Protein AF-A0A1X0QGP3-F1 (afdb_monomer_lite)

Secondary structure (DSSP, 8-state):
-------S-HHHHHHHHHHHHB-HHHHHHHHHHHHH-HHHHHHHHHHHHHHHHHH---B-HHHIIIIIGGG-----------------------

Structure (mmCIF, N/CA/C/O backbone):
data_AF-A0A1X0QGP3-F1
#
_entry.id   AF-A0A1X0QGP3-F1
#
loop_
_atom_site.group_PDB
_atom_site.id
_atom_site.type_symbol
_atom_site.label_atom_id
_atom_site.label_alt_id
_atom_site.label_comp_id
_atom_site.label_asym_id
_atom_site.label_entity_id
_atom_site.label_seq_id
_atom_site.pdbx_PDB_ins_code
_atom_site.Cartn_x
_atom_site.Cartn_y
_atom_site.Cartn_z
_atom_site.occupancy
_atom_site.B_iso_or_equiv
_atom_site.auth_seq_id
_atom_site.auth_comp_id
_atom_site.auth_asym_id
_atom_site.auth_atom_id
_atom_site.pdbx_PDB_model_num
ATOM 1 N N . MET A 1 1 ? 27.965 16.931 28.825 1.00 46.88 1 MET A N 1
ATOM 2 C CA . MET A 1 1 ? 28.046 16.508 27.413 1.00 46.88 1 MET A CA 1
ATOM 3 C C . MET A 1 1 ? 27.370 15.161 27.281 1.00 46.88 1 MET A C 1
ATOM 5 O O . MET A 1 1 ? 27.924 14.189 27.765 1.00 46.88 1 MET A O 1
ATOM 9 N N . THR A 1 2 ? 26.213 15.120 26.632 1.00 37.03 2 THR A N 1
ATOM 10 C CA . THR A 1 2 ? 25.716 13.951 25.896 1.00 37.03 2 THR A CA 1
ATOM 11 C C . THR A 1 2 ? 24.803 14.517 24.824 1.00 37.03 2 THR A C 1
ATOM 13 O O . THR A 1 2 ? 23.694 14.964 25.092 1.00 37.03 2 THR A O 1
ATOM 16 N N . THR A 1 3 ? 25.353 14.620 23.622 1.00 40.09 3 THR A N 1
ATOM 17 C CA . THR A 1 3 ? 24.651 15.028 22.413 1.00 40.09 3 THR A CA 1
ATOM 18 C C . THR A 1 3 ? 23.540 14.012 22.163 1.00 40.09 3 THR A C 1
ATOM 20 O O . THR A 1 3 ? 23.825 12.863 21.827 1.00 40.09 3 THR A O 1
ATOM 23 N N . GLU A 1 4 ? 22.280 14.405 22.358 1.00 43.91 4 GLU A N 1
ATOM 24 C CA . GLU A 1 4 ? 21.151 13.650 21.822 1.00 43.91 4 GLU A CA 1
ATOM 25 C C . GLU A 1 4 ? 21.271 13.694 20.303 1.00 43.91 4 GLU A C 1
ATOM 27 O O . GLU A 1 4 ? 21.024 14.709 19.653 1.00 43.91 4 GLU A O 1
ATOM 32 N N . ASN A 1 5 ? 21.756 12.589 19.747 1.00 39.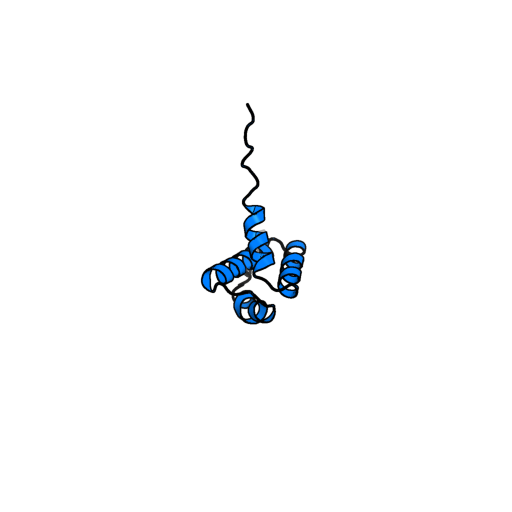03 5 ASN A N 1
ATOM 33 C CA . ASN A 1 5 ? 21.935 12.399 18.323 1.00 39.03 5 ASN A CA 1
ATOM 34 C C . ASN A 1 5 ? 20.543 12.194 17.701 1.00 39.03 5 ASN A C 1
ATOM 36 O O . ASN A 1 5 ? 20.095 11.075 17.455 1.00 39.03 5 ASN A O 1
ATOM 40 N N . SER A 1 6 ? 19.823 13.296 17.511 1.00 39.31 6 SER A N 1
ATOM 41 C CA . SER A 1 6 ? 18.480 13.389 16.938 1.00 39.31 6 SER A CA 1
ATOM 42 C C . SER A 1 6 ? 18.503 13.222 15.416 1.00 39.31 6 SER A C 1
ATOM 44 O O . SER A 1 6 ? 17.952 14.020 14.674 1.00 39.31 6 SER A O 1
ATOM 46 N N . ASN A 1 7 ? 19.125 12.149 14.931 1.00 43.78 7 ASN A N 1
ATOM 47 C CA . ASN A 1 7 ? 19.166 11.808 13.510 1.00 43.78 7 ASN A CA 1
ATOM 48 C C . ASN A 1 7 ? 18.792 10.333 13.315 1.00 43.78 7 ASN A C 1
ATOM 50 O O . ASN A 1 7 ? 19.636 9.533 12.926 1.00 43.78 7 ASN A O 1
ATOM 54 N N . ASN A 1 8 ? 17.542 9.939 13.614 1.00 43.00 8 ASN A N 1
ATOM 55 C CA . ASN A 1 8 ? 17.023 8.654 13.100 1.00 43.00 8 ASN A CA 1
ATOM 56 C C . ASN A 1 8 ? 15.494 8.423 13.110 1.00 43.00 8 ASN A C 1
ATOM 58 O O . ASN A 1 8 ? 15.047 7.310 12.847 1.00 43.00 8 ASN A O 1
ATOM 62 N N . THR A 1 9 ? 14.650 9.415 13.407 1.00 43.22 9 THR A N 1
ATOM 63 C CA . THR A 1 9 ? 13.241 9.148 13.778 1.00 43.22 9 THR A CA 1
ATOM 64 C C . THR A 1 9 ? 12.198 9.271 12.661 1.00 43.22 9 THR A C 1
ATOM 66 O O . THR A 1 9 ? 11.037 8.945 12.904 1.00 43.22 9 THR A O 1
ATOM 69 N N . SER A 1 10 ? 12.541 9.695 11.436 1.00 50.28 10 SER A N 1
ATOM 70 C CA . SER A 1 10 ? 11.518 9.821 10.374 1.00 50.28 10 SER A CA 1
ATOM 71 C C . SER A 1 10 ? 11.145 8.483 9.729 1.00 50.28 10 SER A C 1
ATOM 73 O O . SER A 1 10 ? 9.992 8.290 9.349 1.00 50.28 10 SER A O 1
ATOM 75 N N . LYS A 1 11 ? 12.082 7.527 9.676 1.00 54.19 11 LYS A N 1
ATOM 76 C CA . LYS A 1 11 ? 11.859 6.215 9.052 1.00 54.19 11 LYS A CA 1
ATOM 77 C C . LYS A 1 11 ? 10.829 5.367 9.808 1.00 54.19 11 LYS A C 1
ATOM 79 O O . LYS A 1 11 ? 10.073 4.640 9.180 1.00 54.19 11 LYS A O 1
ATOM 84 N N . SER A 1 12 ? 10.751 5.487 11.139 1.00 69.00 12 SER A N 1
ATOM 85 C CA . SER A 1 12 ? 9.891 4.605 11.942 1.00 69.00 12 SER A CA 1
ATOM 86 C C . SER A 1 12 ? 8.406 4.967 11.878 1.00 69.00 12 SER A C 1
ATOM 88 O O . SER A 1 12 ? 7.572 4.071 11.935 1.00 69.00 12 SER A O 1
ATOM 90 N N . LYS A 1 13 ? 8.054 6.253 11.743 1.00 83.50 13 LYS A N 1
ATOM 91 C CA . LYS A 1 13 ? 6.651 6.696 11.845 1.00 83.50 13 LYS A CA 1
ATOM 92 C C . LYS A 1 13 ? 5.809 6.285 10.643 1.00 83.50 13 LYS A C 1
ATOM 94 O O . LYS A 1 13 ? 4.679 5.841 10.804 1.00 83.50 13 LYS A O 1
ATOM 99 N N . GLU A 1 14 ? 6.341 6.433 9.434 1.00 85.62 14 GLU A N 1
ATOM 100 C CA . GLU A 1 14 ? 5.618 6.042 8.219 1.00 85.62 14 GLU A CA 1
ATOM 101 C C . GLU A 1 14 ? 5.418 4.529 8.144 1.00 85.62 14 GLU A C 1
ATOM 103 O O . GLU A 1 14 ? 4.345 4.064 7.764 1.00 85.62 14 GLU A O 1
ATOM 108 N N . ASP A 1 15 ? 6.439 3.766 8.529 1.00 83.56 15 ASP A N 1
ATOM 109 C CA . ASP A 1 15 ? 6.382 2.306 8.518 1.00 83.56 15 ASP A CA 1
ATOM 110 C C . ASP A 1 15 ? 5.439 1.780 9.612 1.00 83.56 15 ASP A C 1
ATOM 112 O O . ASP A 1 15 ? 4.721 0.804 9.393 1.00 83.56 15 ASP A O 1
ATOM 116 N N . GLU A 1 16 ? 5.356 2.472 10.751 1.00 88.06 16 GLU A N 1
ATOM 117 C CA . GLU A 1 16 ? 4.363 2.213 11.795 1.00 88.06 16 GLU A CA 1
ATOM 118 C C . G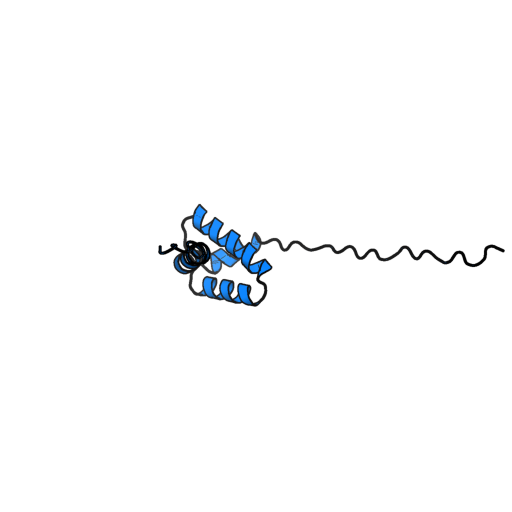LU A 1 16 ? 2.932 2.501 11.315 1.00 88.06 16 GLU A C 1
ATOM 120 O O . GLU A 1 16 ? 2.038 1.677 11.517 1.00 88.06 16 GLU A O 1
ATOM 125 N N . ILE A 1 17 ? 2.708 3.618 10.612 1.00 90.00 17 ILE A N 1
ATOM 126 C CA . ILE A 1 17 ? 1.403 3.928 10.006 1.00 90.00 17 ILE A CA 1
ATOM 127 C C . ILE A 1 17 ? 1.024 2.848 8.994 1.00 90.00 17 ILE A C 1
ATOM 129 O O . ILE A 1 17 ? -0.091 2.334 9.047 1.00 90.00 17 ILE A O 1
ATOM 133 N N . LEU A 1 18 ? 1.941 2.462 8.104 1.00 90.12 18 LEU A N 1
ATOM 134 C CA . LEU A 1 18 ? 1.685 1.394 7.139 1.00 90.12 18 LEU A CA 1
ATOM 135 C C . LEU A 1 18 ? 1.322 0.090 7.847 1.00 90.12 18 LEU A C 1
ATOM 137 O O . LEU A 1 18 ? 0.322 -0.523 7.495 1.00 90.12 18 LEU A O 1
ATOM 141 N N . ARG A 1 19 ? 2.069 -0.310 8.879 1.00 89.62 19 ARG A N 1
ATOM 142 C CA . ARG A 1 19 ? 1.796 -1.543 9.629 1.00 89.62 19 ARG A CA 1
ATOM 143 C C . ARG A 1 19 ? 0.434 -1.530 10.331 1.00 89.62 19 ARG A C 1
ATOM 145 O O . ARG A 1 19 ? -0.201 -2.575 10.417 1.00 89.62 19 ARG A O 1
ATOM 152 N N . ASN A 1 20 ? -0.011 -0.373 10.819 1.00 91.31 20 ASN A N 1
ATOM 153 C CA . ASN A 1 20 ? -1.259 -0.247 11.577 1.00 91.31 20 ASN A CA 1
ATOM 154 C C . ASN A 1 20 ? -2.496 -0.012 10.691 1.00 91.31 20 ASN A C 1
ATOM 156 O O . ASN A 1 20 ? -3.606 -0.362 11.083 1.00 91.31 20 ASN A O 1
ATOM 160 N N . TYR A 1 21 ? -2.317 0.578 9.506 1.00 94.06 21 TYR A N 1
ATOM 161 C CA . TYR A 1 21 ? -3.404 0.986 8.606 1.00 94.06 21 TYR A CA 1
ATOM 162 C C . TYR A 1 21 ? -3.405 0.240 7.268 1.00 94.06 21 TYR A C 1
ATOM 164 O O . TYR A 1 21 ? -4.090 0.653 6.334 1.00 94.06 21 TYR A O 1
ATOM 172 N N . THR A 1 22 ? -2.681 -0.870 7.158 1.00 93.50 22 THR A N 1
ATOM 173 C CA . THR A 1 22 ? -2.808 -1.807 6.036 1.00 93.50 22 THR A CA 1
ATOM 174 C C . THR A 1 22 ? -3.124 -3.199 6.567 1.00 93.50 22 THR A C 1
ATOM 176 O O . THR A 1 22 ? -2.682 -3.574 7.653 1.00 93.50 22 THR A O 1
ATOM 179 N N . ASP A 1 23 ? -3.919 -3.976 5.831 1.00 93.88 23 ASP A N 1
ATOM 180 C CA . ASP A 1 23 ? -4.086 -5.389 6.162 1.00 93.88 23 ASP A CA 1
ATOM 181 C C . ASP A 1 23 ? -2.795 -6.165 5.863 1.00 93.88 23 ASP A C 1
ATOM 183 O O . ASP A 1 23 ? -1.988 -5.785 5.011 1.00 93.88 23 ASP A O 1
ATOM 187 N N . LYS A 1 24 ? -2.609 -7.295 6.555 1.00 92.38 24 LYS A N 1
ATOM 188 C CA . LYS A 1 24 ? -1.386 -8.108 6.464 1.00 92.38 24 LYS A CA 1
ATOM 189 C C . LYS A 1 24 ? -0.986 -8.411 5.015 1.00 92.38 24 LYS A C 1
ATOM 191 O O . LYS A 1 24 ? 0.179 -8.273 4.657 1.00 92.38 24 LYS A O 1
ATOM 196 N N . LYS A 1 25 ? -1.962 -8.768 4.174 1.00 93.19 25 LYS A N 1
ATOM 197 C CA . LYS A 1 25 ? -1.731 -9.095 2.764 1.00 93.19 25 LYS A CA 1
ATOM 198 C C . LYS A 1 25 ? -1.211 -7.894 1.969 1.00 93.19 25 LYS A C 1
ATOM 200 O O . LYS A 1 25 ? -0.270 -8.039 1.194 1.00 93.19 25 LYS A O 1
ATOM 205 N N . THR A 1 26 ? -1.800 -6.712 2.145 1.00 92.56 26 THR A N 1
ATOM 206 C CA . THR A 1 26 ? -1.328 -5.493 1.469 1.00 92.56 26 THR A CA 1
ATOM 207 C C . THR A 1 26 ? 0.051 -5.092 1.953 1.00 92.56 26 THR A C 1
ATOM 209 O O . THR A 1 26 ? 0.906 -4.762 1.133 1.00 92.56 26 THR A O 1
ATOM 212 N N . TYR A 1 27 ? 0.292 -5.183 3.261 1.00 92.75 27 TYR A N 1
ATOM 213 C CA . TYR A 1 27 ? 1.598 -4.902 3.839 1.00 92.75 27 TYR A CA 1
ATOM 214 C C . TYR A 1 27 ? 2.694 -5.780 3.221 1.00 92.75 27 TYR A C 1
ATOM 216 O O . TYR A 1 27 ? 3.700 -5.260 2.747 1.00 92.75 27 TYR A O 1
ATOM 224 N N . GLU A 1 28 ? 2.472 -7.095 3.139 1.00 92.62 28 GLU A N 1
ATOM 225 C CA . GLU A 1 28 ? 3.413 -8.042 2.525 1.00 92.62 28 GLU A CA 1
ATOM 226 C C . GLU A 1 28 ? 3.688 -7.718 1.049 1.00 92.62 28 GLU A C 1
ATOM 228 O O . GLU A 1 28 ? 4.839 -7.735 0.613 1.00 92.62 28 GLU A O 1
ATOM 233 N N . VAL A 1 29 ? 2.656 -7.357 0.281 1.00 91.44 29 VAL A N 1
ATOM 234 C CA . VAL A 1 29 ? 2.805 -6.974 -1.134 1.00 91.44 29 VAL A CA 1
ATOM 235 C C . VAL A 1 29 ? 3.638 -5.701 -1.289 1.00 91.44 29 VAL A C 1
ATOM 237 O O . VAL A 1 29 ? 4.489 -5.628 -2.176 1.00 91.44 29 VAL A O 1
ATOM 240 N N . ILE A 1 30 ? 3.424 -4.704 -0.430 1.00 89.44 30 ILE A N 1
ATOM 241 C CA . ILE A 1 30 ? 4.206 -3.461 -0.438 1.00 89.44 30 ILE A CA 1
ATOM 242 C C . ILE A 1 30 ? 5.659 -3.748 -0.056 1.00 8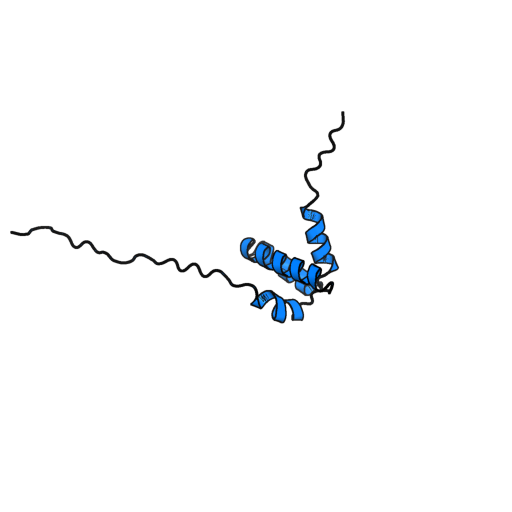9.44 30 ILE A C 1
ATOM 244 O O . ILE A 1 30 ? 6.564 -3.254 -0.720 1.00 89.44 30 ILE A O 1
ATOM 248 N N . GLN A 1 31 ? 5.900 -4.570 0.965 1.00 90.38 31 GLN A N 1
ATOM 249 C CA . GLN A 1 31 ? 7.251 -4.962 1.377 1.00 90.38 31 GLN A CA 1
ATOM 250 C C . GLN A 1 31 ? 7.986 -5.719 0.263 1.00 90.38 31 GLN A C 1
ATOM 252 O O . GLN A 1 31 ? 9.132 -5.414 -0.055 1.00 90.38 31 GLN A O 1
ATOM 257 N N . TYR A 1 32 ? 7.309 -6.648 -0.415 1.00 92.25 32 TYR A N 1
ATOM 258 C CA . TYR A 1 32 ? 7.886 -7.337 -1.569 1.00 92.25 32 TYR A CA 1
ATOM 259 C C . TYR A 1 32 ? 8.227 -6.367 -2.709 1.00 92.25 32 TYR A C 1
ATOM 261 O O . TYR A 1 32 ? 9.288 -6.461 -3.326 1.00 92.25 32 TYR A O 1
ATOM 269 N N . LEU A 1 33 ? 7.357 -5.389 -2.968 1.00 89.06 33 LEU A N 1
ATOM 270 C CA . LEU A 1 33 ? 7.600 -4.367 -3.980 1.00 89.06 33 LEU A CA 1
ATOM 271 C C . LEU A 1 33 ? 8.845 -3.520 -3.669 1.00 89.06 33 LEU A C 1
ATOM 273 O O . LEU A 1 33 ? 9.543 -3.123 -4.602 1.00 89.06 33 LEU A O 1
ATOM 277 N N . GLU A 1 34 ? 9.144 -3.271 -2.390 1.00 90.38 34 GLU A N 1
ATOM 278 C CA . GLU A 1 34 ? 10.370 -2.583 -1.966 1.00 90.38 34 GLU A CA 1
ATOM 279 C C . GLU A 1 34 ? 11.626 -3.317 -2.443 1.00 90.38 34 GLU A C 1
ATOM 281 O O . GLU A 1 34 ? 12.546 -2.687 -2.971 1.00 90.38 34 GLU A O 1
ATOM 286 N N . LEU A 1 35 ? 11.627 -4.648 -2.311 1.00 89.44 35 LEU A N 1
ATOM 287 C CA . LEU A 1 35 ? 12.739 -5.514 -2.705 1.00 89.44 35 LEU A CA 1
ATOM 288 C C . LEU A 1 35 ? 12.918 -5.573 -4.226 1.00 89.44 35 LEU A C 1
ATOM 290 O O . LEU A 1 35 ? 14.045 -5.608 -4.712 1.00 89.44 35 LEU A O 1
ATOM 294 N N . VAL A 1 36 ? 11.816 -5.577 -4.983 1.00 89.94 36 VAL A N 1
ATOM 295 C CA . VAL A 1 36 ? 11.848 -5.716 -6.449 1.00 89.94 36 VAL A CA 1
ATOM 296 C C . VAL A 1 36 ? 12.134 -4.388 -7.148 1.00 89.94 36 VAL A C 1
ATOM 298 O O . VAL A 1 36 ? 12.905 -4.338 -8.104 1.00 89.94 36 VAL A O 1
ATOM 301 N N . ASN A 1 37 ? 11.489 -3.301 -6.718 1.00 88.00 37 ASN A N 1
ATOM 302 C CA . ASN A 1 37 ? 11.638 -1.991 -7.342 1.00 88.00 37 ASN A CA 1
ATOM 303 C C . ASN A 1 37 ? 11.369 -0.864 -6.337 1.00 88.00 37 ASN A C 1
ATOM 305 O O . ASN A 1 37 ? 10.254 -0.349 -6.209 1.00 88.00 37 ASN A O 1
ATOM 309 N N . LYS A 1 38 ? 12.444 -0.411 -5.690 1.00 86.69 38 LYS A N 1
ATOM 310 C CA . LYS A 1 38 ? 12.419 0.661 -4.687 1.00 86.69 38 LYS A CA 1
ATOM 311 C C . LYS A 1 38 ? 11.821 1.985 -5.186 1.00 86.69 38 LYS A C 1
ATOM 313 O O . LYS A 1 38 ? 11.188 2.711 -4.416 1.00 86.69 38 LYS A O 1
ATOM 318 N N . SER A 1 39 ? 11.988 2.310 -6.470 1.00 86.19 39 SER A N 1
ATOM 319 C CA . SER A 1 39 ? 11.430 3.538 -7.061 1.00 86.19 39 SER A CA 1
ATOM 320 C C . SER A 1 39 ? 9.901 3.470 -7.136 1.00 86.19 39 SER A C 1
ATOM 322 O O . SER A 1 39 ? 9.189 4.372 -6.674 1.00 86.19 39 SER A O 1
ATOM 324 N N . LYS A 1 40 ? 9.385 2.342 -7.638 1.00 87.50 40 LYS A N 1
ATOM 325 C CA . LYS A 1 40 ? 7.947 2.058 -7.687 1.00 87.50 40 LYS A CA 1
ATOM 326 C C . LYS A 1 40 ? 7.349 1.980 -6.285 1.00 87.50 40 LYS A C 1
ATOM 328 O O . LYS A 1 40 ? 6.305 2.581 -6.039 1.00 87.50 40 LYS A O 1
ATOM 333 N N . TRP A 1 41 ? 8.047 1.324 -5.361 1.00 89.94 41 TRP A N 1
ATOM 334 C CA . TRP A 1 41 ? 7.662 1.260 -3.957 1.00 89.94 41 TRP A CA 1
ATOM 335 C C . TRP A 1 41 ? 7.490 2.641 -3.331 1.00 89.94 41 TRP A C 1
ATOM 337 O O . TRP A 1 41 ? 6.428 2.913 -2.790 1.00 89.94 41 TRP A O 1
ATOM 347 N N . THR A 1 42 ? 8.472 3.538 -3.464 1.00 89.50 42 THR A N 1
ATOM 348 C CA . THR A 1 42 ? 8.402 4.885 -2.864 1.00 89.50 42 THR A CA 1
ATOM 349 C C . THR A 1 42 ? 7.159 5.643 -3.338 1.00 89.50 42 THR A C 1
ATOM 351 O O . THR A 1 42 ? 6.442 6.248 -2.542 1.00 89.50 42 THR A O 1
ATOM 354 N N . SER A 1 43 ? 6.864 5.564 -4.638 1.00 90.50 43 SER A N 1
ATOM 355 C CA . SER A 1 43 ? 5.692 6.218 -5.229 1.00 90.50 43 SER A CA 1
ATOM 356 C C . SER A 1 43 ? 4.382 5.635 -4.694 1.00 90.50 43 SER A C 1
ATOM 358 O O . SER A 1 43 ? 3.472 6.374 -4.326 1.00 90.50 43 SER A O 1
ATOM 360 N N . ILE A 1 44 ? 4.292 4.305 -4.621 1.00 91.69 44 ILE A N 1
ATOM 361 C CA . ILE A 1 44 ? 3.108 3.610 -4.110 1.00 91.69 44 ILE A CA 1
ATOM 362 C C . ILE A 1 44 ? 2.935 3.853 -2.605 1.00 91.69 44 ILE A C 1
ATOM 364 O O . ILE A 1 44 ? 1.828 4.161 -2.172 1.00 91.69 44 ILE A O 1
ATOM 368 N N . LYS A 1 45 ? 4.015 3.819 -1.817 1.00 91.75 45 LYS A N 1
ATOM 369 C CA . LYS A 1 45 ? 4.019 4.154 -0.386 1.00 91.75 45 LYS A CA 1
ATOM 370 C C . LYS A 1 45 ? 3.421 5.539 -0.141 1.00 91.75 45 LYS A C 1
ATOM 372 O O . LYS A 1 45 ? 2.531 5.671 0.694 1.00 91.75 45 LYS A O 1
ATOM 377 N N . MET A 1 46 ? 3.834 6.548 -0.908 1.00 91.69 46 MET A N 1
ATOM 378 C CA . MET A 1 46 ? 3.278 7.902 -0.797 1.00 91.69 46 MET A CA 1
ATOM 379 C C . MET A 1 46 ? 1.777 7.957 -1.108 1.00 91.69 46 MET A C 1
ATOM 381 O O . MET A 1 46 ? 1.028 8.632 -0.403 1.00 91.69 46 MET A O 1
ATOM 385 N N . LEU A 1 47 ? 1.312 7.232 -2.131 1.00 92.81 47 LEU A N 1
ATOM 386 C CA . LEU A 1 47 ? -0.117 7.154 -2.454 1.00 92.81 47 LEU A CA 1
ATOM 387 C C . LEU A 1 47 ? -0.922 6.511 -1.318 1.00 92.81 47 LEU A C 1
ATOM 389 O O . LEU A 1 47 ? -1.994 7.006 -0.972 1.00 92.81 47 LEU A O 1
ATOM 393 N N . ILE A 1 48 ? -0.391 5.450 -0.711 1.00 93.19 48 ILE A N 1
ATOM 394 C CA . ILE A 1 48 ? -1.026 4.744 0.406 1.00 93.19 48 ILE A CA 1
ATOM 395 C C . ILE A 1 48 ? -1.096 5.634 1.646 1.00 93.19 48 ILE A C 1
ATOM 397 O O . ILE A 1 48 ? -2.168 5.780 2.227 1.00 93.19 48 ILE A O 1
ATOM 401 N N . LEU A 1 49 ? 0.008 6.284 2.019 1.00 93.12 49 LEU A N 1
ATOM 402 C CA . LEU A 1 49 ? 0.040 7.206 3.157 1.00 93.12 49 LEU A CA 1
ATOM 403 C C . LEU A 1 49 ? -0.937 8.371 2.967 1.00 93.12 49 LEU A C 1
ATOM 405 O O . LEU A 1 49 ? -1.694 8.699 3.878 1.00 93.12 49 LEU A O 1
ATOM 409 N N . ASN A 1 50 ? -0.989 8.956 1.768 1.00 92.56 50 ASN A N 1
ATOM 410 C CA . ASN A 1 50 ? -1.955 10.007 1.450 1.00 92.56 50 ASN A CA 1
ATOM 411 C C . ASN A 1 50 ? -3.402 9.508 1.539 1.00 92.56 50 ASN A C 1
ATOM 413 O O . ASN A 1 50 ? -4.268 10.218 2.052 1.00 92.56 50 ASN A O 1
ATOM 417 N N . PHE A 1 51 ? -3.671 8.286 1.073 1.00 93.25 51 PHE A N 1
ATOM 418 C CA . PHE A 1 51 ? -4.993 7.675 1.168 1.00 93.25 51 PHE A CA 1
ATOM 419 C C . PHE A 1 51 ? -5.413 7.454 2.628 1.00 93.25 51 PHE A C 1
ATOM 421 O O . PHE A 1 51 ? -6.540 7.792 2.995 1.00 93.25 51 PHE A O 1
ATOM 428 N N . ILE A 1 52 ? -4.505 6.944 3.466 1.00 93.44 52 ILE A N 1
ATOM 429 C CA . ILE A 1 52 ? -4.731 6.741 4.903 1.00 93.44 52 ILE A CA 1
ATOM 430 C C . ILE A 1 52 ? -4.984 8.082 5.593 1.00 93.44 52 ILE A C 1
ATOM 432 O O . ILE A 1 52 ? -5.975 8.223 6.299 1.00 93.44 52 ILE A O 1
ATOM 436 N N . ASN A 1 53 ? -4.149 9.093 5.346 1.00 90.62 53 ASN A N 1
ATOM 437 C CA . ASN A 1 53 ? -4.296 10.410 5.971 1.00 90.62 53 ASN A CA 1
ATOM 438 C C . ASN A 1 53 ? -5.614 11.098 5.591 1.00 90.62 53 ASN A C 1
ATOM 440 O O . ASN A 1 53 ? -6.234 11.750 6.430 1.00 90.62 53 ASN A O 1
ATOM 444 N N . LYS A 1 54 ? -6.059 10.940 4.338 1.00 91.81 54 LYS A N 1
ATOM 445 C CA . LYS A 1 54 ? -7.296 11.553 3.840 1.00 91.81 54 LYS A CA 1
ATOM 446 C C . LYS A 1 54 ? -8.550 10.851 4.358 1.00 91.81 54 LYS A C 1
ATOM 448 O O . LYS A 1 54 ? -9.487 11.522 4.776 1.00 91.81 54 LYS A O 1
ATOM 453 N N . ASN A 1 55 ? -8.582 9.521 4.296 1.00 90.81 55 ASN A N 1
ATOM 454 C CA . ASN A 1 55 ? -9.795 8.752 4.583 1.0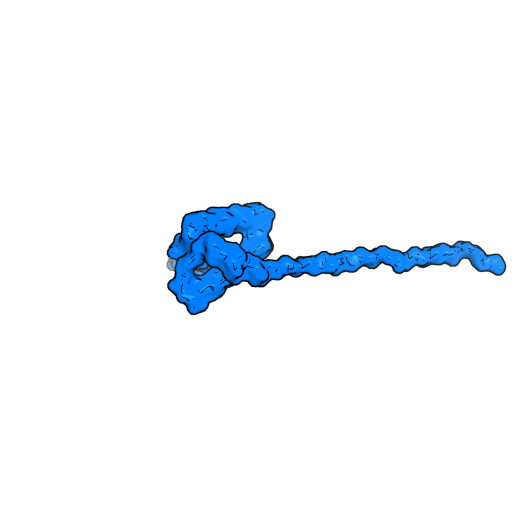0 90.81 55 ASN A CA 1
ATOM 455 C C . ASN A 1 55 ? -9.846 8.232 6.026 1.00 90.81 55 ASN A C 1
ATOM 457 O O . ASN A 1 55 ? -10.922 7.903 6.511 1.00 90.81 55 ASN A O 1
ATOM 461 N N . LYS A 1 56 ? -8.702 8.166 6.719 1.00 88.88 56 LYS A N 1
ATOM 462 C CA . LYS A 1 56 ? -8.541 7.553 8.049 1.00 88.88 56 LYS A CA 1
ATOM 463 C C . LYS A 1 56 ? -9.054 6.107 8.105 1.00 88.88 56 LYS A C 1
ATOM 465 O O . LYS A 1 56 ? -9.603 5.671 9.112 1.00 88.88 56 LYS A O 1
ATOM 470 N N . THR A 1 57 ? -8.877 5.362 7.014 1.00 88.75 57 THR A N 1
ATOM 471 C CA . THR A 1 57 ? -9.337 3.973 6.868 1.00 88.75 57 THR A CA 1
ATOM 472 C C . THR A 1 57 ? -8.174 3.007 6.712 1.00 88.75 57 THR A C 1
ATOM 474 O O . THR A 1 57 ? -7.156 3.352 6.110 1.00 88.75 57 THR A O 1
ATOM 477 N N . VAL A 1 58 ? -8.372 1.766 7.158 1.00 92.44 58 VAL A N 1
ATOM 478 C CA . VAL A 1 58 ? -7.462 0.657 6.853 1.00 92.44 58 VAL A CA 1
ATOM 479 C C . VAL A 1 58 ? -7.510 0.352 5.355 1.00 92.44 58 VAL A C 1
ATOM 481 O O . VAL A 1 58 ? -8.582 0.194 4.771 1.00 92.44 58 VAL A O 1
ATOM 484 N N . VAL A 1 59 ? -6.342 0.262 4.731 1.00 93.81 59 VAL A N 1
ATOM 485 C CA . VAL A 1 59 ? -6.177 -0.114 3.328 1.00 93.81 59 VAL A CA 1
ATOM 486 C C . VAL A 1 59 ? -6.117 -1.633 3.236 1.00 93.81 59 VAL A C 1
ATOM 488 O O . VAL A 1 59 ? -5.138 -2.256 3.644 1.00 93.81 59 VAL A O 1
ATOM 491 N N . THR A 1 60 ? -7.179 -2.222 2.696 1.00 95.00 60 THR A N 1
ATOM 492 C CA . THR A 1 60 ? -7.236 -3.649 2.371 1.00 95.00 60 THR A CA 1
ATOM 493 C C . THR A 1 60 ? -6.648 -3.919 0.993 1.00 95.00 60 THR A C 1
ATOM 495 O O . THR A 1 60 ? -6.538 -3.013 0.162 1.00 95.00 60 THR A O 1
ATOM 498 N N . TYR A 1 61 ? -6.355 -5.187 0.703 1.00 93.44 61 TYR A N 1
ATOM 499 C CA . TYR A 1 61 ? -5.829 -5.568 -0.610 1.00 93.44 61 TYR A CA 1
ATOM 500 C C . TYR A 1 61 ? -6.768 -5.189 -1.763 1.00 93.44 61 TYR A C 1
ATOM 502 O O . TYR A 1 61 ? -6.315 -4.737 -2.813 1.00 93.44 61 TYR A O 1
ATOM 510 N N . ASP A 1 62 ? -8.081 -5.303 -1.555 1.00 93.38 62 ASP A N 1
ATOM 511 C CA . ASP A 1 62 ? -9.079 -4.901 -2.550 1.00 93.38 62 ASP A CA 1
ATOM 512 C C . ASP A 1 62 ? -9.044 -3.387 -2.817 1.00 93.38 62 ASP A C 1
ATOM 514 O O . ASP A 1 62 ? -8.995 -2.962 -3.972 1.00 93.38 62 ASP A O 1
ATOM 518 N N . LEU A 1 63 ? -8.974 -2.568 -1.758 1.00 93.06 63 LEU A N 1
ATOM 519 C CA . LEU A 1 63 ? -8.839 -1.111 -1.874 1.00 93.06 63 LEU A CA 1
ATOM 520 C C . LEU A 1 63 ? -7.523 -0.711 -2.539 1.00 93.06 63 LEU A C 1
ATOM 522 O O . LEU A 1 63 ? -7.499 0.198 -3.368 1.00 93.06 63 LEU A O 1
ATOM 526 N N . TYR A 1 64 ? -6.433 -1.399 -2.207 1.00 93.25 64 TYR A N 1
ATOM 527 C CA . TYR A 1 64 ? -5.144 -1.176 -2.843 1.00 93.25 64 TYR A CA 1
ATOM 528 C C . TYR A 1 64 ? -5.231 -1.392 -4.360 1.00 93.25 64 TYR A C 1
ATOM 530 O O . TYR A 1 64 ? -4.861 -0.497 -5.121 1.00 93.25 64 TYR A O 1
ATOM 538 N N . ILE A 1 65 ? -5.777 -2.525 -4.809 1.00 92.50 65 ILE A N 1
ATOM 539 C CA . ILE A 1 65 ? -5.877 -2.857 -6.237 1.00 92.50 65 ILE A CA 1
ATOM 540 C C . ILE A 1 65 ? -6.871 -1.956 -6.978 1.00 92.50 65 ILE A C 1
ATOM 542 O O . ILE A 1 65 ? -6.583 -1.542 -8.099 1.00 92.50 65 ILE A O 1
ATOM 546 N N . LYS A 1 66 ? -8.025 -1.640 -6.381 1.00 92.00 66 LYS A N 1
ATOM 547 C CA . LYS A 1 66 ? -9.088 -0.878 -7.060 1.00 92.00 66 LYS A CA 1
ATOM 548 C C . LYS A 1 66 ? -8.886 0.633 -7.023 1.00 92.00 66 LYS A C 1
ATOM 550 O O . LYS A 1 66 ? -9.263 1.309 -7.975 1.00 92.00 66 LYS A O 1
ATOM 555 N N . SER A 1 67 ? -8.309 1.162 -5.946 1.00 89.88 67 SER A N 1
ATOM 556 C CA . SER A 1 67 ? -8.311 2.607 -5.682 1.00 89.88 67 SER A CA 1
ATOM 557 C C . SER A 1 67 ? -6.924 3.234 -5.690 1.00 89.88 67 SER A C 1
ATOM 559 O O . SER A 1 67 ? -6.806 4.412 -6.008 1.00 89.88 67 SER A O 1
ATOM 561 N N . ILE A 1 68 ? -5.874 2.488 -5.334 1.00 89.44 68 ILE A N 1
ATOM 562 C CA . ILE A 1 68 ? -4.530 3.054 -5.146 1.00 89.44 68 ILE A CA 1
ATOM 56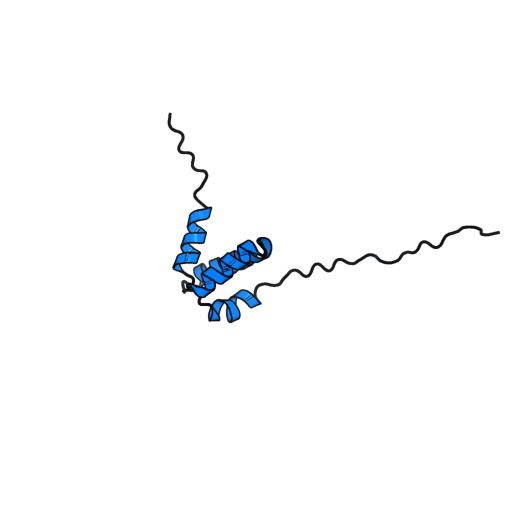3 C C . ILE A 1 68 ? -3.618 2.715 -6.323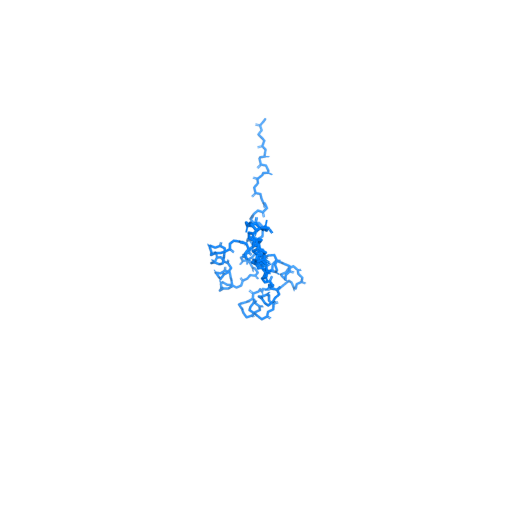 1.00 89.44 68 ILE A C 1
ATOM 565 O O . ILE A 1 68 ? -3.029 3.609 -6.927 1.00 89.44 68 ILE A O 1
ATOM 569 N N . LEU A 1 69 ? -3.518 1.434 -6.678 1.00 89.38 69 LEU A N 1
ATOM 570 C CA . LEU A 1 69 ? -2.663 0.958 -7.762 1.00 89.38 69 LEU A CA 1
ATOM 571 C C . LEU A 1 69 ? -2.971 1.629 -9.117 1.00 89.38 69 LEU A C 1
ATOM 573 O O . LEU A 1 69 ? -2.014 1.991 -9.798 1.00 89.38 69 LEU A O 1
ATOM 577 N N . PRO A 1 70 ? -4.235 1.893 -9.507 1.00 89.25 70 PRO A N 1
ATOM 578 C CA . PRO A 1 70 ? -4.531 2.569 -10.773 1.00 89.25 70 PRO A CA 1
ATOM 579 C C . PRO A 1 70 ? -4.072 4.034 -10.817 1.00 89.25 70 PRO A C 1
ATOM 581 O O . PRO A 1 70 ? -3.899 4.595 -11.897 1.00 89.25 70 PRO A O 1
ATOM 584 N N . LEU A 1 71 ? -3.866 4.669 -9.656 1.00 86.25 71 LEU A N 1
ATOM 585 C CA . LEU A 1 71 ? -3.336 6.035 -9.574 1.00 86.25 71 LEU A CA 1
ATOM 586 C C . LEU A 1 71 ? -1.832 6.080 -9.855 1.00 86.25 71 LEU A C 1
ATOM 588 O O . LEU A 1 71 ? -1.298 7.132 -10.214 1.00 86.25 71 LEU A O 1
ATOM 592 N N . TYR A 1 72 ? -1.141 4.947 -9.714 1.00 84.88 72 TYR A N 1
ATOM 593 C CA . TYR A 1 72 ? 0.252 4.829 -10.101 1.00 84.88 72 TYR A CA 1
ATOM 594 C C . TYR A 1 72 ? 0.357 4.789 -11.630 1.00 84.88 72 TYR A C 1
ATOM 596 O O . TYR A 1 72 ? 0.172 3.755 -12.268 1.00 84.88 72 TYR A O 1
ATOM 604 N N . LYS A 1 73 ? 0.683 5.937 -12.227 1.00 75.31 73 LYS A N 1
ATOM 605 C CA . LYS A 1 73 ? 1.105 6.010 -13.626 1.00 75.31 73 LYS A CA 1
ATOM 606 C C . LYS A 1 73 ? 2.609 5.810 -13.683 1.00 75.31 73 LYS A C 1
ATOM 608 O O . LYS A 1 73 ? 3.372 6.677 -13.254 1.00 75.31 73 LYS A O 1
ATOM 613 N N . GLU A 1 74 ? 3.036 4.674 -14.219 1.00 66.19 74 GLU A N 1
ATOM 614 C CA . GLU A 1 74 ? 4.434 4.496 -14.588 1.00 66.19 74 GLU A CA 1
ATOM 615 C C . GLU A 1 74 ? 4.761 5.570 -15.629 1.00 66.19 74 GLU A C 1
ATOM 617 O O . GLU A 1 74 ? 4.095 5.666 -16.663 1.00 66.19 74 GLU A O 1
ATOM 622 N N . LYS A 1 75 ? 5.726 6.447 -15.330 1.00 58.00 75 LYS A N 1
ATOM 623 C CA . LYS A 1 75 ? 6.240 7.372 -16.339 1.00 58.00 75 LYS A CA 1
ATOM 624 C C . LYS A 1 75 ? 6.886 6.498 -17.404 1.00 58.00 75 LYS A C 1
ATOM 626 O O . LYS A 1 75 ? 8.020 6.062 -17.231 1.00 58.00 75 LYS A O 1
ATOM 631 N N . SER A 1 76 ? 6.157 6.208 -18.477 1.00 50.78 76 SER A N 1
ATOM 632 C CA . SER A 1 76 ? 6.738 5.611 -19.667 1.00 50.78 76 SER A CA 1
ATOM 633 C C . SER A 1 76 ? 7.813 6.578 -20.139 1.00 50.78 76 SER A C 1
ATOM 635 O O . SER A 1 76 ? 7.514 7.645 -20.675 1.00 50.78 76 SER A O 1
ATOM 637 N N . PHE A 1 77 ? 9.076 6.251 -19.877 1.00 47.91 77 PHE A N 1
ATOM 638 C CA . PHE A 1 77 ? 10.178 6.927 -20.529 1.00 47.91 77 PHE A CA 1
ATOM 639 C C . PHE A 1 77 ? 10.053 6.587 -22.011 1.00 47.91 77 PHE A C 1
ATOM 641 O O . PHE A 1 77 ? 10.468 5.517 -22.452 1.00 47.91 77 PHE A O 1
ATOM 648 N N . ILE A 1 78 ? 9.449 7.483 -22.791 1.00 47.66 78 ILE A N 1
ATOM 649 C CA . ILE A 1 78 ? 9.647 7.478 -24.234 1.00 47.66 78 ILE A CA 1
ATOM 650 C C . ILE A 1 78 ? 11.093 7.923 -24.427 1.00 47.66 78 ILE A C 1
ATOM 652 O O . ILE A 1 78 ? 11.387 9.106 -24.576 1.00 47.66 78 ILE A O 1
ATOM 656 N N . ILE A 1 79 ? 12.020 6.970 -24.373 1.00 51.16 79 ILE A N 1
ATOM 657 C CA . ILE A 1 79 ? 13.351 7.168 -24.928 1.00 51.16 79 ILE A CA 1
ATOM 658 C C . ILE A 1 79 ? 13.115 7.216 -26.436 1.00 51.16 79 ILE A C 1
ATOM 660 O O . ILE A 1 79 ? 12.976 6.173 -27.079 1.00 51.16 79 ILE A O 1
ATOM 664 N N . ARG A 1 80 ? 13.016 8.422 -27.012 1.00 48.59 80 ARG A N 1
ATOM 665 C CA . ARG A 1 80 ? 13.241 8.566 -28.451 1.00 48.59 80 ARG A CA 1
ATOM 666 C C . ARG A 1 80 ? 14.665 8.085 -28.681 1.00 48.59 80 ARG A C 1
ATOM 668 O O . ARG A 1 80 ? 15.623 8.747 -28.302 1.00 48.59 80 ARG A O 1
ATOM 675 N N . LYS A 1 81 ? 14.802 6.885 -29.241 1.00 49.81 81 LYS A N 1
ATOM 676 C CA . LYS A 1 81 ? 16.025 6.538 -29.949 1.00 49.81 81 LYS A CA 1
ATOM 677 C C . LYS A 1 81 ? 16.049 7.483 -31.142 1.00 49.81 81 LYS A C 1
ATOM 679 O O . LYS A 1 81 ? 15.274 7.272 -32.070 1.00 49.81 81 LYS A O 1
ATOM 684 N N . ASP A 1 82 ? 16.883 8.516 -31.097 1.00 54.22 82 ASP A N 1
ATOM 685 C CA . ASP A 1 82 ? 17.296 9.213 -32.309 1.00 54.22 82 ASP A CA 1
ATOM 686 C C . ASP A 1 82 ? 17.989 8.173 -33.194 1.00 54.22 82 ASP A C 1
ATOM 688 O O . ASP A 1 82 ? 19.167 7.855 -33.046 1.00 54.22 82 ASP A O 1
ATOM 692 N N . LYS A 1 83 ? 17.200 7.532 -34.054 1.00 54.44 83 LYS A N 1
ATOM 693 C CA . LYS A 1 83 ? 17.689 6.717 -35.152 1.00 54.44 83 LYS A CA 1
ATOM 694 C C . LYS A 1 83 ? 17.411 7.496 -36.426 1.00 54.44 83 LYS A C 1
ATOM 696 O O . LYS A 1 83 ? 16.254 7.661 -36.800 1.00 54.44 83 LYS A O 1
ATOM 701 N N . ASN A 1 84 ? 18.513 7.890 -37.059 1.00 52.41 84 ASN A N 1
ATOM 702 C CA . ASN A 1 84 ? 18.673 8.413 -38.416 1.00 52.41 84 ASN A CA 1
ATOM 703 C C . ASN A 1 84 ? 18.716 9.942 -38.548 1.00 52.41 84 ASN A C 1
ATOM 705 O O . ASN A 1 84 ? 17.741 10.583 -38.915 1.00 52.41 84 ASN A O 1
ATOM 709 N N . SER A 1 85 ? 19.927 10.488 -38.473 1.00 46.72 85 SER A N 1
ATOM 710 C CA . SER A 1 85 ? 20.501 11.024 -39.705 1.00 46.72 85 SER A CA 1
ATOM 711 C C . SER A 1 85 ? 21.751 10.207 -39.996 1.00 46.72 85 SER A C 1
ATOM 713 O O . SER A 1 85 ? 22.802 10.393 -39.386 1.00 46.72 85 SER A O 1
ATOM 715 N N . TYR A 1 86 ? 21.603 9.227 -40.884 1.00 54.47 86 TYR A N 1
ATOM 716 C CA . TYR A 1 86 ? 22.722 8.821 -41.711 1.00 54.47 86 TYR A CA 1
ATOM 717 C C . TYR A 1 86 ? 23.125 10.079 -42.482 1.00 54.47 86 TYR A C 1
ATOM 719 O O . TYR A 1 86 ? 22.505 10.407 -43.491 1.00 54.47 86 TYR A O 1
ATOM 727 N N . GLY A 1 87 ? 24.120 10.807 -41.976 1.00 44.78 87 GLY A N 1
ATOM 728 C CA . GLY A 1 87 ? 24.914 11.697 -42.806 1.00 44.78 87 GLY A CA 1
ATOM 729 C C . GLY A 1 87 ? 25.648 10.803 -43.788 1.00 44.78 87 GLY A C 1
ATOM 730 O O . GLY A 1 87 ? 26.751 10.341 -43.503 1.00 44.78 87 GLY A O 1
ATOM 731 N N . LEU A 1 88 ? 24.953 10.452 -44.871 1.00 55.91 88 LEU A N 1
ATOM 732 C CA . LEU A 1 88 ? 25.527 9.834 -46.049 1.00 55.91 88 LEU A CA 1
ATOM 733 C C . LEU A 1 88 ? 26.777 10.633 -46.402 1.00 55.91 88 LEU A C 1
ATOM 735 O O . LEU A 1 88 ? 26.759 11.863 -46.440 1.00 55.91 88 LEU A O 1
ATOM 739 N N . ALA A 1 89 ? 27.864 9.892 -46.552 1.00 47.19 89 ALA A N 1
ATOM 740 C CA . ALA A 1 89 ? 29.149 10.380 -46.981 1.00 47.19 89 ALA A CA 1
ATOM 741 C C . ALA A 1 89 ? 28.998 11.333 -48.175 1.00 47.19 89 ALA A C 1
ATOM 743 O O . ALA A 1 89 ? 28.549 10.910 -49.234 1.00 47.19 89 ALA A O 1
ATOM 744 N N . ASN A 1 90 ? 29.444 12.580 -48.025 1.00 51.72 90 ASN A N 1
ATOM 745 C CA . ASN A 1 90 ? 30.016 13.293 -49.161 1.00 51.72 90 ASN A CA 1
ATOM 746 C C . ASN A 1 90 ? 31.465 12.813 -49.272 1.00 51.72 90 ASN A C 1
ATOM 748 O O . ASN A 1 90 ? 32.389 13.446 -48.766 1.00 51.72 90 ASN A O 1
ATOM 752 N N . ILE A 1 91 ? 31.623 11.619 -49.837 1.00 56.72 91 ILE A N 1
ATOM 753 C CA . ILE A 1 91 ? 32.861 11.206 -50.484 1.00 56.72 91 ILE A CA 1
ATOM 754 C C . ILE A 1 91 ? 32.546 11.331 -51.972 1.00 56.72 91 ILE A C 1
ATOM 756 O O . ILE A 1 91 ? 31.662 10.639 -52.470 1.00 56.72 91 ILE A O 1
ATOM 760 N N . ASP A 1 92 ? 33.256 12.262 -52.602 1.00 47.53 92 ASP A N 1
ATOM 761 C CA . ASP A 1 92 ? 33.377 12.475 -54.043 1.00 47.53 92 ASP A CA 1
ATOM 762 C C . ASP A 1 92 ? 32.152 13.046 -54.780 1.00 47.53 92 ASP A C 1
ATOM 764 O O . ASP A 1 92 ? 31.418 12.334 -55.461 1.00 47.53 92 ASP A O 1
ATOM 768 N N . ASP A 1 93 ? 32.020 14.378 -54.734 1.00 46.25 93 ASP A N 1
ATOM 769 C CA . ASP A 1 93 ? 31.616 15.121 -55.936 1.00 46.25 93 ASP A CA 1
ATOM 770 C C . ASP A 1 93 ? 32.883 15.351 -56.779 1.00 46.25 93 ASP A C 1
ATOM 772 O O . ASP A 1 93 ? 33.816 16.046 -56.361 1.00 46.25 93 ASP A O 1
ATOM 776 N N . ILE A 1 94 ? 32.896 14.672 -57.927 1.00 42.75 94 ILE A N 1
ATOM 777 C CA . ILE A 1 94 ? 33.786 14.816 -59.090 1.00 42.75 94 ILE A CA 1
ATOM 778 C C . ILE A 1 94 ? 33.468 16.118 -59.829 1.00 42.75 94 ILE A C 1
ATOM 780 O O . ILE A 1 94 ? 32.265 16.430 -59.972 1.00 42.75 94 ILE A O 1
#

Foldseek 3Di:
DDPPPPPDPPVPPLLVCLVVQEDPVVNVVLVVCCVVPVVLSVQLSVQVSVVCVVPVHRHYPVCCVPPRVVVDDDPPPPPPPPDDDPPPDPPDDD

Organism: NCBI:txid1081669

pLDDT: mean 75.96, std 20.26, range [37.03, 95.0]

Radius of gyration: 23.38 Å; chains: 1; bounding box: 44×26×86 Å

Sequence (94 aa):
MTTENSNNTSKSKEDEILRNYTDKKTYEVIQYLELVNKSKWTSIKMLILNFINKNKTVVTYDLYIKSILPLYKEKSFIIRKDKNSYGLANIDDI